Protein AF-A0A529TUG9-F1 (afdb_monomer)

Foldseek 3Di:
DCVPQLPADDDDDDDDPVVVVCCCPPPCVNVVDDDDDPVRVVSSVVSCVCVVPDCPVVVVVVVVVVVVQVVCVVVVHDDD

Solvent-accessible surface area (backbone atoms only — not comparable to full-atom values): 4916 Å² total; per-residue (Å²): 102,31,64,50,95,43,72,39,72,59,77,84,86,86,75,56,71,69,59,52,49,48,42,69,74,68,36,59,87,65,65,76,54,82,76,79,57,69,68,44,53,51,50,36,55,50,38,49,59,47,59,74,70,54,56,65,66,59,53,51,52,50,53,51,53,52,51,50,51,52,54,39,47,76,70,72,41,93,74,136

Radius of gyration: 18.61 Å; Cα contacts (8 Å, |Δi|>4): 44; chains: 1; bounding box: 38×32×48 Å

Structure (mmCIF, N/CA/C/O backbone):
data_AF-A0A529TUG9-F1
#
_entry.id   AF-A0A529TUG9-F1
#
loop_
_atom_site.group_PDB
_atom_site.id
_atom_site.type_symbol
_atom_site.label_atom_id
_atom_site.label_alt_id
_atom_site.label_comp_id
_atom_site.label_asym_id
_atom_site.label_entity_id
_atom_site.label_seq_id
_atom_site.pdbx_PDB_ins_code
_atom_site.Cartn_x
_atom_site.Cartn_y
_atom_site.Cartn_z
_atom_site.occupancy
_atom_site.B_iso_or_equiv
_atom_site.auth_seq_id
_atom_site.auth_comp_id
_atom_site.auth_asym_id
_atom_site.auth_atom_id
_atom_site.pdbx_PDB_model_num
ATOM 1 N N . THR A 1 1 ? -1.031 2.814 -1.128 1.00 96.81 1 THR A N 1
ATOM 2 C CA . THR A 1 1 ? 0.315 2.244 -0.882 1.00 96.81 1 THR A CA 1
ATOM 3 C C . THR A 1 1 ? 0.174 0.889 -0.225 1.00 96.81 1 THR A C 1
ATOM 5 O O . THR A 1 1 ? -0.828 0.678 0.454 1.00 96.81 1 THR A O 1
ATOM 8 N N . LEU A 1 2 ? 1.148 -0.002 -0.416 1.00 98.06 2 LEU A N 1
ATOM 9 C CA . LEU A 1 2 ? 1.161 -1.323 0.212 1.00 98.06 2 LEU A CA 1
ATOM 10 C C . LEU A 1 2 ? 1.409 -1.233 1.734 1.00 98.06 2 LEU A C 1
ATOM 12 O O . LEU A 1 2 ? 0.898 -2.048 2.492 1.00 98.06 2 LEU A O 1
ATOM 16 N N . ALA A 1 3 ? 2.050 -0.150 2.191 1.00 97.56 3 ALA A N 1
ATOM 17 C CA . ALA A 1 3 ? 2.372 0.123 3.599 1.00 97.56 3 ALA A CA 1
ATOM 18 C C . ALA A 1 3 ? 1.248 0.709 4.470 1.00 97.56 3 ALA A C 1
ATOM 20 O O . ALA A 1 3 ? 1.512 1.302 5.509 1.00 97.56 3 ALA A O 1
ATOM 21 N N . LYS A 1 4 ? -0.012 0.607 4.038 1.00 97.19 4 LYS A N 1
ATOM 22 C CA . LYS A 1 4 ? -1.175 1.063 4.822 1.00 97.19 4 LYS A CA 1
ATOM 23 C C . LYS A 1 4 ? -2.178 -0.076 4.962 1.00 97.19 4 LYS A C 1
ATOM 25 O O . LYS A 1 4 ? -1.855 -1.094 5.555 1.00 97.19 4 LYS A O 1
ATOM 30 N N . ALA A 1 5 ? -3.356 0.056 4.353 1.00 97.12 5 ALA A N 1
ATOM 31 C CA . ALA A 1 5 ? -4.427 -0.933 4.438 1.00 97.12 5 ALA A CA 1
ATOM 32 C C . ALA A 1 5 ? -4.006 -2.344 3.992 1.00 97.12 5 ALA A C 1
ATOM 34 O O . ALA A 1 5 ? -4.573 -3.318 4.466 1.00 97.12 5 ALA A O 1
ATOM 35 N N . PHE A 1 6 ? -3.011 -2.462 3.106 1.00 97.81 6 PHE A N 1
ATOM 36 C CA . PHE A 1 6 ? -2.524 -3.762 2.643 1.00 97.81 6 PHE A CA 1
ATOM 37 C C . PHE A 1 6 ? -1.520 -4.435 3.595 1.00 97.81 6 PHE A C 1
ATOM 39 O O . PHE A 1 6 ? -1.277 -5.628 3.432 1.00 97.81 6 PHE A O 1
ATOM 46 N N . GLY A 1 7 ? -0.983 -3.719 4.591 1.00 97.38 7 GLY A N 1
ATOM 47 C CA . GLY A 1 7 ? -0.184 -4.298 5.677 1.00 97.38 7 GLY A CA 1
ATOM 48 C C . GLY A 1 7 ? 1.202 -4.820 5.285 1.00 97.38 7 GLY A C 1
ATOM 49 O O . GLY A 1 7 ? 1.724 -5.696 5.966 1.00 97.38 7 GLY A O 1
ATOM 50 N N . THR A 1 8 ? 1.799 -4.333 4.192 1.00 97.75 8 THR A N 1
ATOM 51 C CA . THR A 1 8 ? 3.130 -4.776 3.734 1.00 97.75 8 THR A CA 1
ATOM 52 C C . THR A 1 8 ? 4.052 -3.590 3.435 1.00 97.75 8 THR A C 1
ATOM 54 O O . THR A 1 8 ? 3.927 -2.543 4.056 1.00 97.75 8 THR A O 1
ATOM 57 N N . LEU A 1 9 ? 5.011 -3.721 2.516 1.00 97.19 9 LEU A N 1
ATOM 58 C CA . LEU A 1 9 ? 5.912 -2.646 2.112 1.00 97.19 9 LEU A CA 1
ATOM 59 C C . LEU A 1 9 ? 5.891 -2.491 0.589 1.00 97.19 9 LEU A C 1
ATOM 61 O O . LEU A 1 9 ? 5.777 -3.472 -0.143 1.00 97.19 9 LEU A O 1
ATOM 65 N N . GLY A 1 10 ? 5.996 -1.246 0.122 1.00 96.56 10 GLY A N 1
ATOM 66 C CA . GLY A 1 10 ? 6.114 -0.909 -1.296 1.00 96.56 10 GLY A CA 1
ATOM 67 C C . GLY A 1 10 ? 5.034 0.037 -1.822 1.00 96.56 10 GLY A C 1
ATOM 68 O O . GLY A 1 10 ? 4.058 0.384 -1.148 1.00 96.56 10 GLY A O 1
ATOM 69 N N . GLY A 1 11 ? 5.234 0.467 -3.064 1.00 96.88 11 GLY A N 1
ATOM 70 C CA . GLY A 1 11 ? 4.316 1.303 -3.830 1.00 96.88 11 GLY A CA 1
ATOM 71 C C . GLY A 1 11 ? 3.908 0.616 -5.128 1.00 96.88 11 GLY A C 1
ATOM 72 O O . GLY A 1 11 ? 4.526 -0.355 -5.551 1.00 96.88 11 GLY A O 1
ATOM 73 N N . TYR A 1 12 ? 2.850 1.122 -5.750 1.00 97.31 12 TYR A N 1
ATOM 74 C CA . TYR A 1 12 ? 2.440 0.714 -7.087 1.00 97.31 12 TYR A CA 1
ATOM 75 C C . TYR A 1 12 ? 1.808 1.905 -7.801 1.00 97.31 12 TYR A C 1
ATOM 77 O O . TYR A 1 12 ? 1.293 2.822 -7.155 1.00 97.31 12 TYR A O 1
ATOM 85 N N . ILE A 1 13 ? 1.828 1.854 -9.127 1.00 97.88 13 ILE A N 1
ATOM 86 C CA . ILE A 1 13 ? 1.073 2.744 -10.004 1.00 97.88 13 ILE A CA 1
ATOM 87 C C . ILE A 1 13 ? 0.182 1.894 -10.910 1.00 97.88 13 ILE A C 1
ATOM 89 O O . ILE A 1 13 ? 0.488 0.736 -11.191 1.00 97.88 13 ILE A O 1
ATOM 93 N N . THR A 1 14 ? -0.927 2.467 -11.360 1.00 97.81 14 THR A N 1
ATOM 94 C CA . THR A 1 14 ? -1.823 1.865 -12.352 1.00 97.81 14 THR A CA 1
ATOM 95 C C . THR A 1 14 ? -2.073 2.887 -13.446 1.00 97.81 14 THR A C 1
ATOM 97 O O . THR A 1 14 ? -2.248 4.065 -13.146 1.00 97.81 14 THR A O 1
ATOM 100 N N . GLY A 1 15 ? -2.113 2.452 -14.697 1.00 97.75 15 GLY A N 1
ATOM 101 C CA . GLY A 1 15 ? -2.295 3.331 -15.845 1.00 97.75 15 GLY A CA 1
ATOM 102 C C . GLY A 1 15 ? -2.383 2.521 -17.131 1.00 97.75 15 GLY A C 1
ATOM 103 O O . GLY A 1 15 ? -2.462 1.292 -17.092 1.00 97.75 15 GLY A O 1
ATOM 104 N N . THR A 1 16 ? -2.361 3.209 -18.270 1.00 98.56 16 THR A N 1
ATOM 105 C CA . THR A 1 16 ? -2.282 2.549 -19.578 1.00 98.56 16 THR A CA 1
ATOM 106 C C . THR A 1 16 ? -0.950 1.819 -19.733 1.00 98.56 16 THR A C 1
ATOM 108 O O . THR A 1 16 ? 0.035 2.157 -19.071 1.00 98.56 16 THR A O 1
ATOM 111 N N . SER A 1 17 ? -0.895 0.843 -20.640 1.00 98.50 17 SER A N 1
ATOM 112 C CA . SER A 1 17 ? 0.350 0.132 -20.954 1.00 98.50 17 SER A CA 1
ATOM 113 C C . SER A 1 17 ? 1.478 1.096 -21.322 1.00 98.50 17 SER A C 1
ATOM 115 O O . SER A 1 17 ? 2.567 0.955 -20.786 1.00 98.50 17 SER A O 1
ATOM 117 N N . ALA A 1 18 ? 1.195 2.121 -22.132 1.00 98.62 18 ALA A N 1
ATOM 118 C CA . ALA A 1 18 ? 2.171 3.138 -22.524 1.00 98.62 18 ALA A CA 1
ATOM 119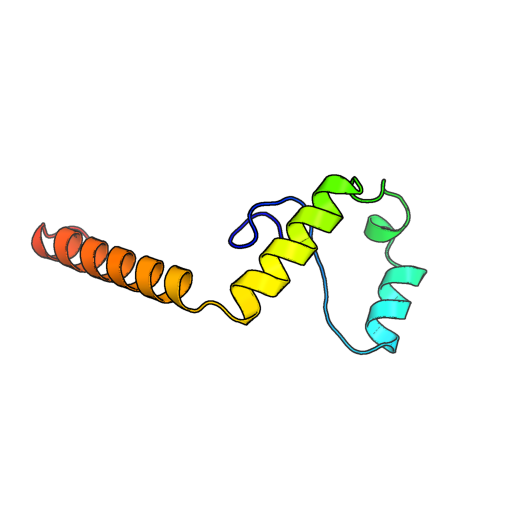 C C . ALA A 1 18 ? 2.753 3.910 -21.325 1.00 98.62 18 ALA A C 1
ATOM 121 O O . ALA A 1 18 ? 3.959 4.125 -21.259 1.00 98.62 18 ALA A O 1
ATOM 122 N N . VAL A 1 19 ? 1.922 4.292 -20.346 1.00 98.50 19 VAL A N 1
ATOM 123 C CA . VAL A 1 19 ? 2.398 4.987 -19.135 1.00 98.50 19 VAL A CA 1
ATOM 124 C C . VAL A 1 19 ? 3.245 4.059 -18.267 1.00 98.50 19 VAL A C 1
ATOM 126 O O . VAL A 1 19 ? 4.309 4.455 -17.794 1.00 98.50 19 VAL A O 1
ATOM 129 N N . ILE A 1 20 ? 2.792 2.820 -18.058 1.00 98.62 20 ILE A N 1
ATOM 130 C CA . ILE A 1 20 ? 3.539 1.841 -17.260 1.00 98.62 20 ILE A CA 1
ATOM 131 C C . ILE A 1 20 ? 4.878 1.508 -17.927 1.00 98.62 20 ILE A C 1
ATOM 133 O O . ILE A 1 20 ? 5.891 1.409 -17.236 1.00 98.62 20 ILE A O 1
ATOM 137 N N . ASP A 1 21 ? 4.901 1.376 -19.251 1.00 98.50 21 ASP A N 1
ATOM 138 C CA . ASP A 1 21 ? 6.113 1.085 -20.013 1.00 98.50 21 ASP A CA 1
ATOM 139 C C . ASP A 1 21 ? 7.100 2.258 -20.005 1.00 98.50 21 ASP A C 1
ATOM 141 O O . ASP A 1 21 ? 8.293 2.054 -19.784 1.00 98.50 21 ASP A O 1
ATOM 145 N N . ALA A 1 22 ? 6.605 3.497 -20.104 1.00 98.62 22 ALA A N 1
ATOM 146 C CA . ALA A 1 22 ? 7.431 4.688 -19.933 1.00 98.62 22 ALA A CA 1
ATOM 147 C C . ALA A 1 22 ? 8.087 4.736 -18.541 1.00 98.62 22 ALA A C 1
ATOM 149 O O . ALA A 1 22 ? 9.284 4.989 -18.430 1.00 98.62 22 ALA A O 1
ATOM 150 N N . VAL A 1 23 ? 7.349 4.435 -17.465 1.00 98.31 23 VAL A N 1
ATOM 151 C CA . VAL A 1 23 ? 7.932 4.393 -16.111 1.00 98.31 23 VAL A CA 1
ATOM 152 C C . VAL A 1 23 ? 8.969 3.275 -15.986 1.00 98.31 23 VAL A C 1
ATOM 154 O O . VAL A 1 23 ? 10.056 3.518 -15.467 1.00 98.31 23 VAL A O 1
ATOM 157 N N . ARG A 1 24 ? 8.672 2.069 -16.490 1.00 98.06 24 ARG A N 1
ATOM 158 C CA . ARG A 1 24 ? 9.615 0.936 -16.471 1.00 98.06 24 ARG A CA 1
ATOM 159 C C . ARG A 1 24 ? 10.892 1.216 -17.266 1.00 98.06 24 ARG A C 1
ATOM 161 O O . ARG A 1 24 ? 11.941 0.710 -16.881 1.00 98.06 24 ARG A O 1
ATOM 168 N N . SER A 1 25 ? 10.790 2.006 -18.334 1.00 98.50 25 SER A N 1
ATOM 169 C CA . SER A 1 25 ? 11.889 2.305 -19.257 1.00 98.50 25 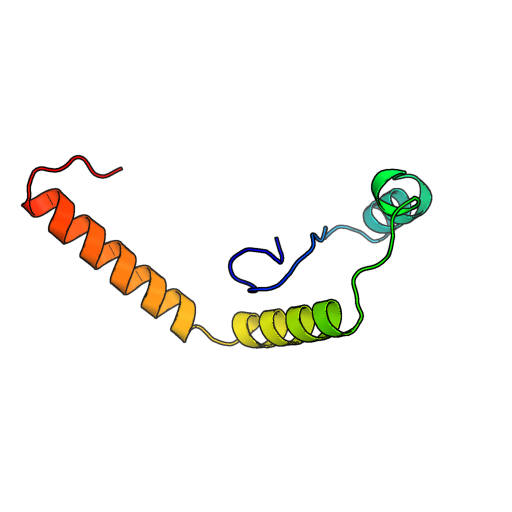SER A CA 1
ATOM 170 C C . SER A 1 25 ? 12.716 3.532 -18.869 1.00 98.50 25 SER A C 1
ATOM 172 O O . SER A 1 25 ? 13.903 3.574 -19.176 1.00 98.50 25 SER A O 1
ATOM 174 N N . TYR A 1 26 ? 12.122 4.523 -18.191 1.00 98.56 26 TYR A N 1
ATOM 175 C CA . TYR A 1 26 ? 12.766 5.828 -17.981 1.00 98.56 26 TYR A CA 1
ATOM 176 C C . TYR A 1 26 ? 12.854 6.295 -16.526 1.00 98.56 26 TYR A C 1
ATOM 178 O O . TYR A 1 26 ? 13.589 7.242 -16.258 1.00 98.56 26 TYR A O 1
ATOM 186 N N . ALA A 1 27 ? 12.140 5.693 -15.567 1.00 98.50 27 ALA A N 1
ATOM 187 C CA . ALA A 1 27 ? 12.159 6.193 -14.191 1.00 98.50 27 ALA A CA 1
ATOM 188 C C . ALA A 1 27 ? 13.380 5.657 -13.413 1.00 98.50 27 ALA A C 1
ATOM 190 O O . ALA A 1 27 ? 13.386 4.484 -13.025 1.00 98.50 27 ALA A O 1
ATOM 191 N N . PRO A 1 28 ? 14.389 6.491 -13.077 1.00 98.31 28 PRO A N 1
ATOM 192 C CA . PRO A 1 28 ? 15.588 6.017 -12.382 1.00 98.31 28 PRO A CA 1
ATOM 193 C C . PRO A 1 28 ? 15.270 5.450 -10.993 1.00 98.31 28 PRO A C 1
ATOM 195 O O . PRO A 1 28 ? 15.879 4.470 -10.581 1.00 98.31 28 PRO A O 1
ATOM 198 N N . GLY A 1 29 ? 14.263 6.001 -10.305 1.00 97.19 29 GLY A N 1
ATOM 199 C CA . GLY A 1 29 ? 13.800 5.491 -9.009 1.00 97.19 29 GLY A CA 1
ATOM 200 C C . GLY A 1 29 ? 13.123 4.114 -9.069 1.00 97.19 29 GLY A C 1
ATOM 201 O O . GLY A 1 29 ? 12.941 3.490 -8.028 1.00 97.19 29 GLY A O 1
ATOM 202 N N . PHE A 1 30 ? 12.754 3.638 -10.263 1.00 97.38 30 PHE A N 1
ATOM 203 C CA . PHE A 1 30 ? 12.277 2.271 -10.488 1.00 97.38 30 PHE A CA 1
ATOM 204 C C . PHE A 1 30 ? 13.410 1.345 -10.960 1.00 97.38 30 PHE A C 1
ATOM 206 O O . PHE A 1 30 ? 13.470 0.199 -10.528 1.00 97.38 30 PHE A O 1
ATOM 213 N N . ILE A 1 31 ? 14.304 1.838 -11.825 1.00 98.50 31 ILE A N 1
ATOM 214 C CA . ILE A 1 31 ? 15.365 1.041 -12.467 1.00 98.50 31 ILE A CA 1
ATOM 215 C C . ILE A 1 31 ? 16.542 0.777 -11.520 1.00 98.50 31 ILE A C 1
ATOM 217 O O . ILE A 1 31 ? 17.037 -0.344 -11.440 1.00 98.50 31 ILE A O 1
ATOM 221 N N . PHE A 1 32 ? 16.999 1.798 -10.795 1.00 98.12 32 PHE A N 1
ATOM 222 C CA . PHE A 1 32 ? 18.228 1.744 -9.999 1.00 98.12 32 PHE A CA 1
ATOM 223 C C . PHE A 1 32 ? 17.931 1.530 -8.513 1.00 98.12 32 PHE A C 1
ATOM 225 O O . PHE A 1 32 ? 18.380 2.279 -7.648 1.00 98.12 32 PHE A O 1
ATOM 232 N N . THR A 1 33 ? 17.132 0.507 -8.218 1.00 97.50 33 THR A N 1
ATOM 233 C CA . THR A 1 33 ? 16.801 0.092 -6.852 1.00 97.50 33 THR A CA 1
ATOM 234 C C . THR A 1 33 ? 16.582 -1.418 -6.784 1.00 97.50 33 THR A C 1
ATOM 236 O O . THR A 1 33 ? 16.344 -2.075 -7.798 1.00 97.50 33 THR A O 1
ATOM 239 N N . THR A 1 34 ? 16.657 -1.991 -5.585 1.00 98.00 34 THR A N 1
ATOM 240 C CA . THR A 1 34 ? 16.436 -3.426 -5.374 1.00 98.00 34 THR A CA 1
ATOM 241 C C . THR A 1 34 ? 14.945 -3.750 -5.413 1.00 98.00 34 THR A C 1
ATOM 243 O O . THR A 1 34 ? 14.127 -3.068 -4.791 1.00 98.00 34 THR A O 1
ATOM 246 N N . ALA A 1 35 ? 14.584 -4.827 -6.112 1.00 97.50 35 ALA A N 1
ATOM 247 C CA . ALA A 1 35 ? 13.212 -5.322 -6.141 1.00 97.50 35 ALA A CA 1
ATOM 248 C C . ALA A 1 35 ? 12.700 -5.692 -4.735 1.00 97.50 35 ALA A C 1
ATOM 250 O O . ALA A 1 35 ? 13.467 -6.055 -3.841 1.00 97.50 35 ALA A O 1
ATOM 251 N N . LEU A 1 36 ? 11.376 -5.642 -4.548 1.00 97.50 36 LEU A N 1
ATOM 252 C CA . LEU A 1 36 ? 10.752 -6.084 -3.300 1.00 97.50 36 LEU A CA 1
ATOM 253 C C . LEU A 1 36 ? 11.089 -7.559 -3.016 1.00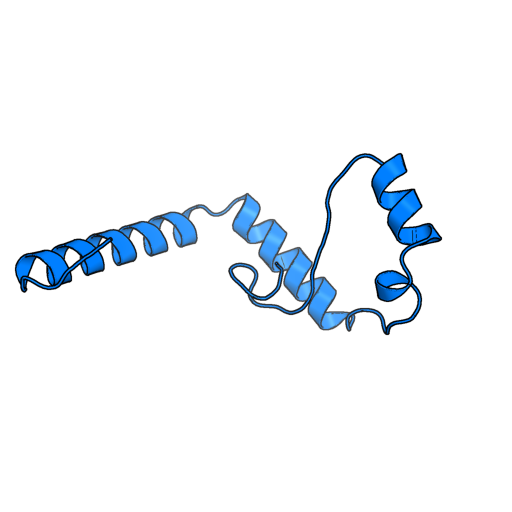 97.50 36 LEU A C 1
ATOM 255 O O . LEU A 1 36 ? 11.024 -8.378 -3.938 1.00 97.50 36 LEU A O 1
ATOM 259 N N . PRO A 1 37 ? 11.362 -7.936 -1.751 1.00 98.50 37 PRO A N 1
ATOM 260 C CA . PRO A 1 37 ? 11.545 -9.335 -1.391 1.00 98.50 37 PRO A CA 1
ATOM 261 C C . PRO A 1 37 ? 10.332 -10.189 -1.809 1.00 98.50 37 PRO A C 1
ATOM 263 O O . PRO A 1 37 ? 9.191 -9.755 -1.597 1.00 98.50 37 PRO A O 1
ATOM 266 N N . PRO A 1 38 ? 10.525 -11.419 -2.328 1.00 98.38 38 PRO A N 1
ATOM 267 C CA . PRO A 1 38 ? 9.424 -12.256 -2.814 1.00 98.38 38 PRO A CA 1
ATOM 268 C C . PRO A 1 38 ? 8.305 -12.480 -1.787 1.00 98.38 38 PRO A C 1
ATOM 270 O O . PRO A 1 38 ? 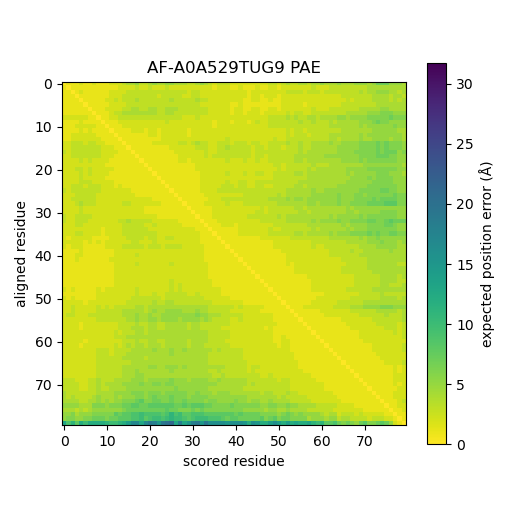7.125 -12.425 -2.132 1.00 98.38 38 PRO A O 1
ATOM 273 N N . ALA A 1 39 ? 8.657 -12.653 -0.509 1.00 98.50 39 ALA A N 1
ATOM 274 C CA . ALA A 1 39 ? 7.686 -12.813 0.573 1.00 98.50 39 ALA A CA 1
ATOM 275 C C . ALA A 1 39 ? 6.776 -11.580 0.744 1.00 98.50 39 ALA A C 1
ATOM 277 O O . ALA A 1 39 ? 5.574 -11.720 0.968 1.00 98.50 39 ALA A O 1
ATOM 278 N N . ILE A 1 40 ? 7.321 -10.370 0.570 1.00 98.44 40 ILE A N 1
ATOM 279 C CA . ILE A 1 40 ? 6.558 -9.116 0.648 1.00 98.44 40 ILE A CA 1
ATOM 280 C C . ILE A 1 40 ? 5.610 -8.989 -0.548 1.00 98.44 40 ILE A C 1
ATOM 282 O O . ILE A 1 40 ? 4.443 -8.635 -0.369 1.00 98.44 40 ILE A O 1
ATOM 286 N N . ALA A 1 41 ? 6.074 -9.330 -1.754 1.00 98.25 41 ALA A N 1
ATOM 287 C CA . ALA A 1 41 ? 5.236 -9.328 -2.952 1.00 98.25 41 ALA A CA 1
ATOM 288 C C . ALA A 1 41 ? 4.079 -10.342 -2.846 1.00 98.25 41 ALA A C 1
ATOM 290 O O . ALA A 1 41 ? 2.934 -10.023 -3.186 1.00 98.25 41 ALA A O 1
ATOM 291 N N . ALA A 1 42 ? 4.348 -11.538 -2.312 1.00 98.62 42 ALA A N 1
ATOM 292 C CA . ALA A 1 42 ? 3.336 -12.563 -2.067 1.00 98.62 42 ALA A CA 1
ATOM 293 C C . ALA A 1 42 ? 2.295 -12.106 -1.031 1.00 98.62 42 ALA A C 1
ATOM 295 O O . ALA A 1 42 ? 1.092 -12.181 -1.296 1.00 98.62 42 ALA A O 1
ATOM 296 N N . ALA A 1 43 ? 2.739 -11.562 0.107 1.00 98.62 43 ALA A N 1
ATOM 297 C CA . ALA A 1 43 ? 1.851 -11.030 1.139 1.00 98.62 43 ALA A CA 1
ATOM 298 C C . ALA A 1 43 ? 0.972 -9.887 0.601 1.00 98.62 43 ALA A C 1
ATOM 300 O O . ALA A 1 43 ? -0.243 -9.895 0.802 1.00 98.62 43 ALA A O 1
ATOM 301 N N . ALA A 1 44 ? 1.556 -8.956 -0.165 1.00 98.56 44 ALA A N 1
ATOM 302 C CA . ALA A 1 44 ? 0.820 -7.855 -0.784 1.00 98.56 44 ALA A CA 1
ATOM 303 C C . ALA A 1 44 ? -0.258 -8.376 -1.745 1.00 98.56 44 ALA A C 1
ATOM 305 O O . ALA A 1 44 ? -1.413 -7.957 -1.684 1.00 98.56 44 ALA A O 1
ATOM 306 N N . THR A 1 45 ? 0.095 -9.341 -2.595 1.00 98.44 45 THR A N 1
ATOM 307 C CA . THR A 1 45 ? -0.823 -9.938 -3.575 1.00 98.44 45 THR A CA 1
ATOM 308 C C . THR A 1 45 ? -1.985 -10.669 -2.901 1.00 98.44 45 THR A C 1
ATOM 310 O O . THR A 1 45 ? -3.122 -10.613 -3.376 1.00 98.44 45 THR A O 1
ATOM 313 N N . THR A 1 46 ? -1.731 -11.366 -1.794 1.00 98.62 46 THR A N 1
ATOM 314 C CA . THR A 1 46 ? -2.776 -12.034 -1.005 1.00 98.62 46 THR A CA 1
ATOM 315 C C . THR A 1 46 ? -3.684 -11.020 -0.311 1.00 98.62 46 THR A C 1
ATOM 317 O O . THR A 1 46 ? -4.903 -11.108 -0.455 1.00 98.62 46 THR A O 1
ATOM 320 N N . SER A 1 47 ? -3.108 -10.010 0.344 1.00 98.56 47 SER A N 1
ATOM 321 C CA . SER A 1 47 ? -3.844 -8.928 1.010 1.00 98.56 47 SER A CA 1
ATOM 322 C C . SER A 1 47 ? -4.759 -8.165 0.042 1.00 98.56 47 SER A C 1
ATOM 324 O O . SER A 1 47 ? -5.951 -8.002 0.302 1.00 98.56 47 SER A O 1
ATOM 326 N N . ILE A 1 48 ? -4.252 -7.794 -1.141 1.00 98.38 48 ILE A N 1
ATOM 327 C CA . ILE A 1 48 ? -5.042 -7.127 -2.189 1.00 98.38 48 ILE A CA 1
ATOM 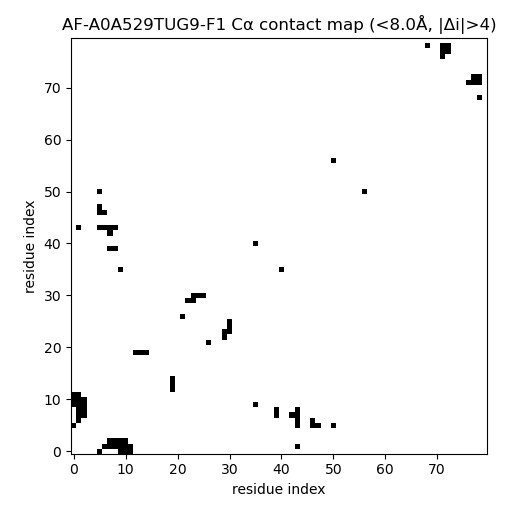328 C C . ILE A 1 48 ? -6.204 -8.013 -2.652 1.00 98.38 48 ILE A C 1
ATOM 330 O O . ILE A 1 48 ? -7.333 -7.535 -2.768 1.00 98.38 48 ILE A O 1
ATOM 334 N N . ARG A 1 49 ? -5.956 -9.303 -2.919 1.00 98.56 49 ARG A N 1
ATOM 335 C CA . ARG A 1 49 ? -7.005 -10.236 -3.365 1.00 98.56 49 ARG A CA 1
ATOM 336 C C . ARG A 1 49 ? -8.105 -10.405 -2.321 1.00 98.56 49 ARG A C 1
ATOM 338 O O . ARG A 1 49 ? -9.277 -10.433 -2.698 1.00 98.56 49 ARG A O 1
ATOM 345 N N . HIS A 1 50 ? -7.732 -10.487 -1.046 1.00 98.50 50 HIS A N 1
ATOM 346 C CA . HIS A 1 50 ? -8.672 -10.555 0.071 1.00 98.50 50 HIS A CA 1
ATOM 347 C C . HIS A 1 50 ? -9.515 -9.279 0.168 1.00 98.50 50 HIS A C 1
ATOM 349 O O . HIS A 1 50 ? -10.736 -9.330 0.029 1.00 9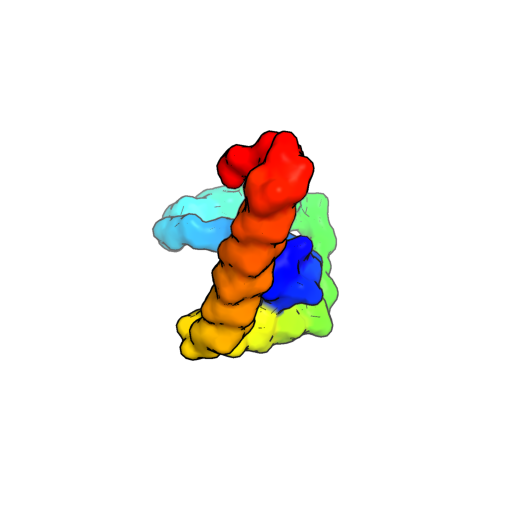8.50 50 HIS A O 1
ATOM 355 N N . LEU A 1 51 ? -8.869 -8.115 0.287 1.00 98.25 51 LEU A N 1
ATOM 356 C CA . LEU A 1 51 ? -9.549 -6.829 0.486 1.00 98.25 51 LEU A CA 1
ATOM 357 C C . LEU A 1 51 ? -10.366 -6.360 -0.727 1.00 98.25 51 LEU A C 1
ATOM 359 O O . LEU A 1 51 ? -11.277 -5.545 -0.573 1.00 98.25 51 LEU A O 1
ATOM 363 N N . LYS A 1 52 ? -10.082 -6.883 -1.928 1.00 97.94 52 LYS A N 1
ATOM 364 C CA . LYS A 1 52 ? -10.909 -6.656 -3.125 1.00 97.94 52 LYS A CA 1
ATOM 365 C C . LYS A 1 52 ? -12.301 -7.286 -3.003 1.00 97.94 52 LYS A C 1
ATOM 367 O O . LYS A 1 52 ? -13.224 -6.827 -3.667 1.00 97.94 52 LYS A O 1
ATOM 372 N N . ARG A 1 53 ? -12.449 -8.340 -2.197 1.00 98.25 53 ARG A N 1
ATOM 373 C CA . ARG A 1 53 ? -13.705 -9.092 -2.039 1.00 98.25 53 ARG A CA 1
ATOM 374 C C . ARG A 1 53 ? -14.341 -8.882 -0.672 1.00 98.25 53 ARG A C 1
ATOM 376 O O . ARG A 1 53 ? -15.557 -8.773 -0.586 1.00 98.25 53 ARG A O 1
ATOM 383 N N . SER A 1 54 ? -13.531 -8.823 0.381 1.00 98.38 54 SER A N 1
ATOM 384 C CA . SER A 1 54 ? -14.022 -8.635 1.741 1.00 98.38 54 SER A CA 1
ATOM 385 C C . SER A 1 54 ? -14.444 -7.188 1.980 1.00 98.38 54 SER A C 1
ATOM 387 O O . SER A 1 54 ? -13.737 -6.247 1.612 1.00 98.38 54 SER A O 1
ATOM 389 N N . GLN A 1 55 ? -15.609 -7.025 2.600 1.00 98.38 55 GLN A N 1
ATOM 390 C CA . GLN A 1 55 ? -16.152 -5.743 3.048 1.00 98.38 55 GLN A CA 1
ATOM 391 C C . GLN A 1 55 ? -16.064 -5.590 4.579 1.00 98.38 55 GLN A C 1
ATOM 393 O O . GLN A 1 55 ? -16.143 -4.476 5.095 1.00 98.38 55 GLN A O 1
ATOM 398 N N . ALA A 1 56 ? -15.812 -6.685 5.304 1.00 98.56 56 ALA A N 1
ATOM 399 C CA . ALA A 1 56 ? -15.849 -6.733 6.763 1.00 98.56 56 ALA A CA 1
ATOM 400 C C . ALA A 1 56 ? -14.889 -5.730 7.424 1.00 98.56 56 ALA A C 1
ATOM 402 O O . ALA A 1 56 ? -15.261 -5.056 8.385 1.00 98.56 56 ALA A O 1
ATOM 403 N N . GLU A 1 57 ? -13.676 -5.589 6.887 1.00 98.31 57 GLU A N 1
ATOM 404 C CA . GLU A 1 57 ? -12.652 -4.671 7.386 1.00 98.31 57 GLU A CA 1
ATOM 405 C C . GLU A 1 57 ? -13.069 -3.212 7.196 1.00 98.31 57 GLU A C 1
ATOM 407 O O . GLU A 1 57 ? -12.895 -2.401 8.105 1.00 98.31 57 GLU A O 1
ATOM 412 N N . ARG A 1 58 ? -13.651 -2.878 6.034 1.00 98.44 58 ARG A N 1
ATOM 413 C CA . ARG A 1 58 ? -14.142 -1.523 5.742 1.00 98.44 58 ARG A CA 1
ATOM 414 C C . ARG A 1 58 ? -15.297 -1.165 6.666 1.00 98.44 58 ARG A C 1
ATOM 416 O O . ARG A 1 58 ? -15.272 -0.102 7.279 1.00 98.44 58 ARG A O 1
ATOM 423 N N . ASP A 1 59 ? -16.254 -2.068 6.835 1.00 98.69 59 ASP A N 1
ATOM 424 C CA . ASP A 1 59 ? -17.406 -1.809 7.694 1.00 9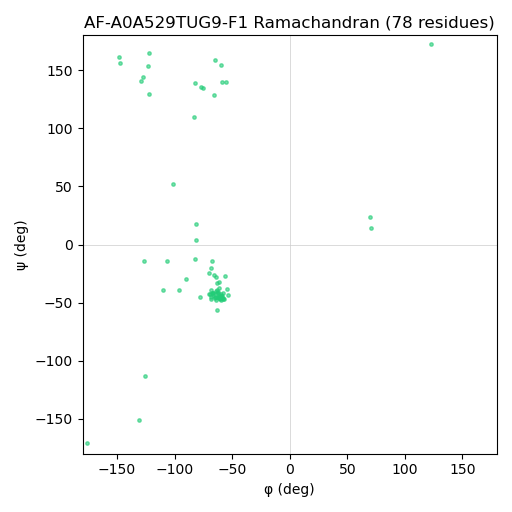8.69 59 ASP A CA 1
ATOM 425 C C . ASP A 1 59 ? -16.982 -1.689 9.161 1.00 98.69 59 ASP A C 1
ATOM 427 O O . ASP A 1 59 ? -17.443 -0.797 9.870 1.00 98.69 59 ASP A O 1
ATOM 431 N N . ALA A 1 60 ? -16.069 -2.547 9.629 1.00 98.69 60 ALA A N 1
ATOM 432 C CA . AL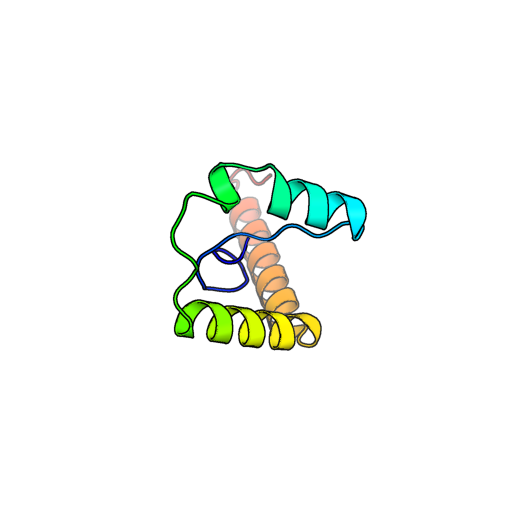A A 1 60 ? -15.519 -2.449 10.978 1.00 98.69 60 ALA A CA 1
ATOM 433 C C . ALA A 1 60 ? -14.768 -1.130 11.194 1.00 98.69 60 ALA A C 1
ATOM 435 O O . ALA A 1 60 ? -15.001 -0.456 12.198 1.00 98.69 60 ALA A O 1
ATOM 436 N N . GLN A 1 61 ? -13.923 -0.728 10.242 1.00 98.50 61 GLN A N 1
ATOM 437 C CA . GLN A 1 61 ? -13.183 0.529 10.309 1.00 98.50 61 GLN A CA 1
ATOM 438 C C . GLN A 1 61 ? -14.125 1.740 10.355 1.00 98.50 61 GLN A C 1
ATOM 440 O O . GLN A 1 61 ? -13.925 2.628 11.183 1.00 98.50 61 GLN A O 1
ATOM 445 N N . GLN A 1 62 ? -15.175 1.762 9.530 1.00 98.62 62 GLN A N 1
ATOM 446 C CA . GLN A 1 62 ? -16.161 2.846 9.526 1.00 98.62 62 GLN A CA 1
ATOM 447 C C . GLN A 1 62 ? -16.986 2.886 10.814 1.00 98.62 62 GLN A C 1
ATOM 449 O O . GLN A 1 62 ? -17.175 3.963 11.379 1.00 98.62 62 GLN A O 1
ATOM 454 N N . ARG A 1 63 ? -17.413 1.726 11.338 1.00 98.69 63 ARG A N 1
ATOM 455 C CA . ARG A 1 63 ? -18.111 1.649 12.633 1.00 98.69 63 ARG A CA 1
ATOM 456 C C . ARG A 1 63 ? -17.271 2.243 13.761 1.00 98.69 63 ARG A C 1
ATOM 458 O O . ARG A 1 63 ? -17.788 3.041 14.541 1.00 98.69 63 ARG A O 1
ATOM 465 N N . GLN A 1 64 ? -15.987 1.889 13.836 1.00 98.50 64 GLN A N 1
ATOM 466 C CA . GLN A 1 64 ? -15.110 2.418 14.882 1.00 98.50 64 GLN A CA 1
ATOM 467 C C . GLN A 1 64 ? -14.830 3.908 14.696 1.00 98.50 64 GLN A C 1
ATOM 469 O O . GLN A 1 64 ? -14.935 4.664 15.656 1.00 98.50 64 GLN A O 1
ATOM 474 N N . ALA A 1 65 ? -14.574 4.361 13.465 1.00 98.38 65 ALA A N 1
ATOM 475 C CA . ALA A 1 65 ? -14.387 5.782 13.186 1.00 98.38 65 ALA A CA 1
ATOM 476 C C . ALA A 1 65 ? -15.617 6.611 13.596 1.00 98.38 65 ALA A C 1
ATOM 478 O O . ALA A 1 65 ? -15.474 7.619 14.287 1.00 98.38 65 ALA A O 1
ATOM 479 N N . ALA A 1 66 ? -16.825 6.166 13.238 1.00 98.38 66 ALA A N 1
ATOM 480 C CA . ALA A 1 66 ? -18.067 6.833 13.621 1.00 98.38 66 ALA A CA 1
ATOM 481 C C . ALA A 1 66 ? -18.239 6.881 15.145 1.00 98.38 66 ALA A C 1
ATOM 483 O O . ALA A 1 66 ? -18.542 7.939 15.700 1.00 98.38 66 ALA A O 1
ATOM 484 N N . ARG A 1 67 ? -17.982 5.762 15.834 1.00 98.44 67 ARG A N 1
ATOM 485 C CA . ARG A 1 67 ? -18.071 5.702 17.294 1.00 98.44 67 ARG A CA 1
ATOM 486 C C . ARG A 1 67 ? -17.089 6.661 17.961 1.00 98.44 67 ARG A C 1
ATOM 488 O O . ARG A 1 67 ? -17.484 7.391 18.866 1.00 98.44 67 ARG A O 1
ATOM 495 N N . THR A 1 68 ? -15.838 6.694 17.508 1.00 98.31 68 THR A N 1
ATOM 496 C CA . THR A 1 68 ? -14.828 7.619 18.031 1.00 98.31 68 THR A CA 1
ATOM 497 C C . THR A 1 68 ? -15.264 9.068 17.844 1.00 98.31 68 THR A C 1
ATOM 499 O O . THR A 1 68 ? -15.244 9.828 18.808 1.00 98.31 68 THR A O 1
ATOM 502 N N . LYS A 1 69 ? -15.734 9.447 16.647 1.00 98.38 69 LYS A N 1
ATOM 503 C CA . LYS A 1 69 ? -16.221 10.811 16.387 1.00 98.38 69 LYS A CA 1
ATOM 504 C C . LYS A 1 69 ? -17.374 11.201 17.315 1.00 98.38 69 LYS A C 1
ATOM 506 O O . LYS A 1 69 ? -17.349 12.290 17.876 1.00 98.38 69 LYS A O 1
ATOM 511 N N . GLN A 1 70 ? -18.342 10.306 17.521 1.00 98.12 70 GLN A N 1
ATOM 512 C CA . GLN A 1 70 ? -19.467 10.544 18.434 1.00 98.12 70 GLN A CA 1
ATOM 513 C C . GLN A 1 70 ? -19.006 10.787 19.873 1.00 98.12 70 GLN A C 1
ATOM 515 O O . GLN A 1 70 ? -19.476 11.721 20.515 1.00 98.12 70 GLN A O 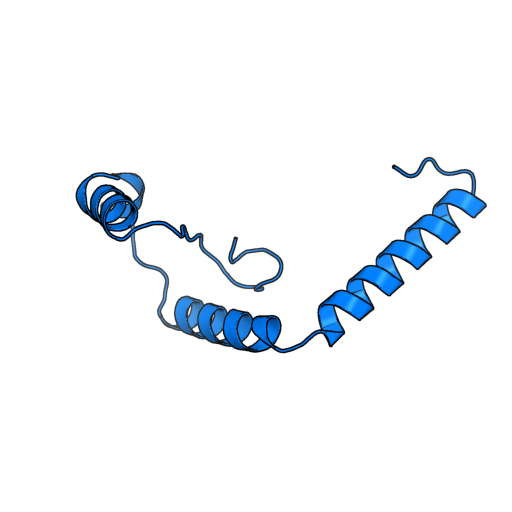1
ATOM 520 N N . VAL A 1 71 ? -18.091 9.956 20.380 1.00 98.38 71 VAL A N 1
ATOM 521 C CA . VAL A 1 71 ? -17.596 10.070 21.760 1.00 98.38 71 VAL A CA 1
ATOM 522 C C . VAL A 1 71 ? -16.795 11.355 21.955 1.00 98.38 71 VAL A C 1
ATOM 524 O O . VAL A 1 71 ? -16.999 12.049 22.946 1.00 98.38 71 VAL A O 1
ATOM 527 N N . LEU A 1 72 ? -15.926 11.702 21.003 1.00 98.50 72 LEU A N 1
ATOM 528 C CA . LEU A 1 72 ? -15.144 12.938 21.065 1.00 98.50 72 LEU A CA 1
ATOM 529 C C . LEU A 1 72 ? -16.047 14.178 21.016 1.00 98.50 72 LEU A C 1
ATOM 531 O O . LEU A 1 72 ? -15.899 15.068 21.849 1.00 98.50 72 LEU A O 1
ATOM 535 N N . ALA A 1 73 ? -17.030 14.199 20.111 1.00 97.69 73 ALA A N 1
ATOM 536 C CA . ALA A 1 73 ? -17.987 15.298 20.017 1.00 97.69 73 ALA A CA 1
ATOM 537 C C . ALA A 1 73 ? -18.831 15.443 21.296 1.00 97.69 73 ALA A C 1
ATOM 539 O O . ALA A 1 73 ? -19.020 16.555 21.783 1.00 97.69 73 ALA A O 1
ATOM 540 N N . ALA A 1 74 ? -19.291 14.332 21.884 1.00 97.81 74 ALA A N 1
ATOM 541 C CA . ALA A 1 74 ? -20.038 14.345 23.146 1.00 97.81 74 ALA A CA 1
ATOM 542 C C . ALA A 1 74 ? -19.203 14.862 24.331 1.00 97.81 74 ALA A C 1
ATOM 544 O O . ALA A 1 74 ? -19.753 15.442 25.263 1.00 97.81 74 ALA A O 1
ATOM 545 N N . ALA A 1 75 ? -17.880 14.690 24.283 1.00 98.38 75 ALA A N 1
ATOM 546 C CA . ALA A 1 75 ? -16.946 15.252 25.254 1.00 98.38 75 ALA A CA 1
ATOM 547 C C . ALA A 1 75 ? -16.587 16.729 24.980 1.00 98.38 75 ALA A C 1
ATOM 549 O O . ALA A 1 75 ? -15.731 17.283 25.666 1.00 98.38 75 ALA A O 1
ATOM 550 N N . GLY A 1 76 ? -17.195 17.368 23.972 1.00 97.94 76 GLY A N 1
ATOM 551 C CA . GLY A 1 76 ? -16.887 18.744 23.576 1.00 97.94 76 GLY A CA 1
ATOM 552 C C . GLY A 1 76 ? -15.519 18.910 22.906 1.00 97.94 76 GLY A C 1
ATOM 553 O O . GLY A 1 76 ? -15.033 20.033 22.780 1.00 97.94 76 GLY A O 1
ATOM 554 N N . LEU A 1 77 ? -14.880 17.814 22.482 1.00 98.19 77 LEU A N 1
ATOM 555 C CA . LEU A 1 77 ? -13.602 17.861 21.779 1.00 98.19 77 LEU A CA 1
ATOM 556 C C . LEU A 1 77 ? -13.834 18.157 20.291 1.00 98.19 77 LEU A C 1
ATOM 558 O O . LEU A 1 77 ? -14.754 17.593 19.692 1.00 98.19 77 LEU A O 1
ATOM 562 N N . PRO A 1 78 ? -13.002 19.008 19.664 1.00 95.06 78 PRO A N 1
ATOM 563 C CA . PRO A 1 78 ? -13.149 19.325 18.252 1.00 95.06 78 PRO A CA 1
ATOM 564 C C . PRO A 1 78 ? -12.888 18.083 17.392 1.00 95.06 78 PRO A C 1
ATOM 566 O O . PRO A 1 78 ? -11.855 17.423 17.513 1.00 95.06 78 PRO A O 1
ATOM 569 N N . VAL A 1 79 ? -13.825 17.786 16.493 1.00 93.94 79 VAL A N 1
ATOM 570 C CA . VAL A 1 79 ? -13.729 16.708 15.503 1.00 93.94 79 VAL A CA 1
ATOM 571 C C . VAL A 1 79 ? -13.889 17.321 14.114 1.00 93.94 79 VAL A C 1
ATOM 573 O O . VAL A 1 79 ? -14.843 18.060 13.884 1.00 93.94 79 VAL A O 1
ATOM 576 N N . MET A 1 80 ? -12.962 17.004 13.202 1.00 78.31 80 MET A N 1
ATOM 577 C CA . MET A 1 80 ? -13.057 17.341 11.774 1.00 78.31 80 MET A CA 1
ATOM 578 C C . MET A 1 80 ? -13.897 16.335 10.970 1.00 78.31 80 MET A C 1
ATOM 580 O O . MET A 1 80 ? -13.897 15.106 11.267 1.00 78.31 80 MET A O 1
#

Mean predicted aligned error: 2.88 Å

Sequence (80 aa):
TLAKAFGTLGGYITGTSAVIDAVRSYAPGFIFTTALPPAIAAAATTSIRHLKRSQAERDAQQRQAARTKQVLAAAGLPVM

Secondary structure (DSSP, 8-state):
-TTTTT-SS-------HHHHHHHHHH-HHHHSSPPPPHHHHHHHHHHHHHHTT--HHHHHHHHHHHHHHHHHHHTT----

pLDDT: mean 97.8, std 2.32, range [78.31, 98.69]